Protein AF-A0A1J5N1M3-F1 (afdb_monomer)

Sequence (109 aa):
MVVKSVAFNAYQNAMDLRRRTVDSTVSQSLRKPQAPATSFQDTLKSSLVKVNDLQETKESMIKEFASGKTQNVHELMIAMQKAGMAMQMTGAVRSKIMTAYKEIMQMPF

Mean predicted aligned error: 12.75 Å

Radius of gyration: 31.06 Å; Cα contacts (8 Å, |Δi|>4): 24; chains: 1; bounding box: 80×61×56 Å

Nearest PDB structures (foldseek):
  3r84-assembly10_S  TM=7.207E-01  e=5.682E+00  Saccharomyces cerevisiae
  3r84-assembly13_A  TM=7.095E-01  e=6.099E+00  Saccharomyces cerevisiae
  3r84-assembly19_A  TM=7.095E-01  e=6.099E+00  Saccharomyces cerevisiae
  3r84-assembly16_O  TM=7.652E-01  e=8.694E+00  Saccharomyces cerevisiae

Secondary structure (DSSP, 8-state):
--THHHHHHHHHHHHHHHHHHHHHHHHHHTSPPPPPSS-HHHHHHHHHHHHHHHHHHHHHHHHHHHTTS---HHHHHHHHHHHHHHHHHHHHHHHHHHHHHHHHHHS--

Organism: NCBI:txid2125990

InterPro domains:
  IPR001624 Flagellar hook-basal body complex protein FliE [MF_00724] (6-109)
  IPR001624 Flagellar hook-basal body complex protein FliE [PF02049] (28-108)
  IPR001624 Flagellar hook-basal body complex protein FliE [PR01006] (39-55)
  IPR001624 Flagellar hook-basal body complex protein FliE [PR01006] (73-89)
  IPR001624 Flagellar hook-basal body complex protein FliE [PR01006] (94-107)
  IPR001624 Flagellar hook-basal body complex protein FliE [PTHR34653] (23-108)
  IPR001624 Flagellar hook-basal body complex protein FliE [TIGR00205] (16-107)

pLDDT: mean 83.66, std 12.72, range [48.81, 97.5]

Structure (mmCIF, N/CA/C/O backbone):
data_AF-A0A1J5N1M3-F1
#
_entry.id   AF-A0A1J5N1M3-F1
#
loop_
_atom_site.group_PDB
_atom_site.id
_atom_site.type_symbol
_atom_site.label_atom_id
_atom_site.label_alt_id
_atom_site.label_comp_id
_atom_site.label_asym_id
_atom_site.label_entity_id
_atom_site.label_seq_id
_atom_site.pdbx_PDB_ins_code
_atom_site.Cartn_x
_atom_site.Cartn_y
_atom_site.Cartn_z
_atom_site.occupancy
_atom_site.B_iso_or_equiv
_atom_site.auth_seq_id
_atom_site.auth_comp_id
_atom_site.auth_asym_id
_atom_site.auth_atom_id
_atom_site.pdbx_PDB_model_num
ATOM 1 N N . MET A 1 1 ? 60.063 -48.286 -25.457 1.00 48.81 1 MET A N 1
ATOM 2 C CA . MET A 1 1 ? 59.935 -46.812 -25.546 1.00 48.81 1 MET A CA 1
ATOM 3 C C . MET A 1 1 ? 58.455 -46.451 -25.776 1.00 48.81 1 MET A C 1
ATOM 5 O O . MET A 1 1 ? 58.060 -46.309 -26.918 1.00 48.81 1 MET A O 1
ATOM 9 N N . VAL A 1 2 ? 57.611 -46.382 -24.726 1.00 55.75 2 VAL A N 1
ATOM 10 C CA . VAL A 1 2 ? 56.127 -46.208 -24.851 1.00 55.75 2 VAL A CA 1
ATOM 11 C C . VAL A 1 2 ? 55.591 -44.973 -24.087 1.00 55.75 2 VAL A C 1
ATOM 13 O O . VAL A 1 2 ? 54.402 -44.701 -24.043 1.00 55.75 2 VAL A O 1
ATOM 16 N N . VAL A 1 3 ? 56.470 -44.145 -23.522 1.00 56.62 3 VAL A N 1
ATOM 17 C CA . VAL A 1 3 ? 56.085 -43.040 -22.617 1.00 56.62 3 VAL A CA 1
ATOM 18 C C . VAL A 1 3 ? 55.671 -41.725 -23.305 1.00 56.62 3 VAL A C 1
ATOM 20 O O . VAL A 1 3 ? 55.212 -40.812 -22.627 1.00 56.62 3 VAL A O 1
ATOM 23 N N . LYS A 1 4 ? 55.781 -41.598 -24.638 1.00 53.75 4 LYS A N 1
ATOM 24 C CA . LYS A 1 4 ? 55.502 -40.329 -25.352 1.00 53.75 4 LYS A CA 1
ATOM 25 C C . LYS A 1 4 ? 54.035 -40.111 -25.770 1.00 53.75 4 LYS A C 1
ATOM 27 O O . LYS A 1 4 ? 53.678 -38.979 -26.068 1.00 53.75 4 LYS A O 1
ATOM 32 N N . SER A 1 5 ? 53.176 -41.135 -25.765 1.00 60.66 5 SER A N 1
ATOM 33 C CA . SER A 1 5 ? 51.767 -41.009 -26.193 1.00 60.66 5 SER A CA 1
ATOM 34 C C . SER A 1 5 ? 50.808 -40.659 -25.050 1.00 60.66 5 SER A C 1
ATOM 36 O O . SER A 1 5 ? 49.873 -39.888 -25.243 1.00 60.66 5 SER A O 1
ATOM 38 N N . VAL A 1 6 ? 51.063 -41.160 -23.838 1.00 63.16 6 VAL A N 1
ATOM 39 C CA . VAL A 1 6 ? 50.194 -40.924 -22.670 1.00 63.16 6 VAL A CA 1
ATOM 40 C C . VAL A 1 6 ? 50.263 -39.467 -22.205 1.00 63.16 6 VAL A C 1
ATOM 42 O O . VAL A 1 6 ? 49.230 -38.867 -21.928 1.00 63.16 6 VAL A O 1
ATOM 45 N N . ALA A 1 7 ? 51.457 -38.866 -22.193 1.00 63.72 7 ALA A N 1
ATOM 46 C CA . ALA A 1 7 ? 51.635 -37.460 -21.822 1.00 63.72 7 ALA A CA 1
ATOM 47 C C . ALA A 1 7 ? 50.981 -36.497 -22.833 1.00 63.72 7 ALA A C 1
ATOM 49 O O . ALA A 1 7 ? 50.389 -35.494 -22.440 1.00 63.72 7 ALA A O 1
ATOM 50 N N . PHE A 1 8 ? 51.037 -36.823 -24.129 1.00 63.50 8 PHE A N 1
ATOM 51 C CA . PHE A 1 8 ? 50.420 -36.019 -25.187 1.00 63.50 8 PHE A CA 1
ATOM 52 C C . PHE A 1 8 ? 48.886 -36.108 -25.153 1.00 63.50 8 PHE A C 1
ATOM 54 O O . PHE A 1 8 ? 48.209 -35.086 -25.238 1.00 63.50 8 PHE A O 1
ATOM 61 N N . ASN A 1 9 ? 48.334 -37.301 -24.911 1.00 65.38 9 ASN A N 1
ATOM 62 C CA . ASN A 1 9 ? 46.890 -37.499 -24.759 1.00 65.38 9 ASN A CA 1
ATOM 63 C C . ASN A 1 9 ? 46.350 -36.880 -23.458 1.00 65.38 9 ASN A C 1
ATOM 65 O O . ASN A 1 9 ? 45.251 -36.331 -23.448 1.00 65.38 9 ASN A O 1
ATOM 69 N N . ALA A 1 10 ? 47.128 -36.910 -22.370 1.00 63.81 10 ALA A N 1
ATOM 70 C CA . ALA A 1 10 ? 46.774 -36.242 -21.117 1.00 63.81 10 ALA A CA 1
ATOM 71 C C . ALA A 1 10 ? 46.735 -34.712 -21.274 1.00 63.81 10 ALA A C 1
ATOM 73 O O . ALA A 1 10 ? 45.842 -34.064 -20.730 1.00 63.81 10 ALA A O 1
ATOM 74 N N . TYR A 1 11 ? 47.654 -34.139 -22.058 1.00 69.19 11 TYR A N 1
ATOM 75 C CA . TYR A 1 11 ? 47.671 -32.705 -22.348 1.00 69.19 11 TYR A CA 1
ATOM 76 C C . TYR A 1 11 ? 46.493 -32.267 -23.228 1.00 69.19 11 TYR A C 1
ATOM 78 O O . TYR A 1 11 ? 45.860 -31.252 -22.943 1.00 69.19 11 TYR A O 1
ATOM 86 N N . GLN A 1 12 ? 46.151 -33.052 -24.253 1.00 66.12 12 GLN A N 1
ATOM 87 C CA . GLN A 1 12 ? 44.978 -32.777 -25.091 1.00 66.12 12 GLN A CA 1
ATOM 88 C C . GLN A 1 12 ? 43.681 -32.823 -24.277 1.00 66.12 12 GLN A C 1
ATOM 90 O O . GLN A 1 12 ? 42.894 -31.879 -24.311 1.00 66.12 12 GLN A O 1
ATOM 95 N N . ASN A 1 13 ? 43.514 -33.854 -23.447 1.00 72.00 13 ASN A N 1
ATOM 96 C CA . ASN A 1 13 ? 42.315 -34.015 -22.627 1.00 72.00 13 ASN A CA 1
ATOM 97 C C . ASN A 1 13 ? 42.194 -32.911 -21.551 1.00 72.00 13 ASN A C 1
ATOM 99 O O . ASN A 1 13 ? 41.102 -32.414 -21.280 1.00 72.00 13 ASN A O 1
ATOM 103 N N . ALA A 1 14 ? 43.319 -32.456 -20.982 1.00 69.44 14 ALA A N 1
ATOM 104 C CA . ALA A 1 14 ? 43.342 -31.329 -20.045 1.00 69.44 14 ALA A CA 1
ATOM 105 C C . ALA A 1 14 ? 42.942 -29.993 -20.705 1.00 69.44 14 ALA A C 1
ATOM 107 O O . ALA A 1 14 ? 42.286 -29.160 -20.071 1.00 69.44 14 ALA A O 1
ATOM 108 N N . MET A 1 15 ? 43.293 -29.790 -21.979 1.00 69.06 15 MET A N 1
ATOM 109 C CA . MET A 1 15 ? 42.902 -28.596 -22.734 1.00 69.06 15 MET A CA 1
ATOM 110 C C . MET A 1 15 ? 41.429 -28.621 -23.157 1.00 69.06 15 MET A C 1
ATOM 112 O O . MET A 1 15 ? 40.762 -27.587 -23.072 1.00 69.06 15 MET A O 1
ATOM 116 N N . ASP A 1 16 ? 40.888 -29.785 -23.521 1.00 71.81 16 ASP A N 1
ATOM 117 C CA . ASP A 1 16 ? 39.460 -29.941 -23.822 1.00 71.81 16 ASP A CA 1
ATOM 118 C C . ASP A 1 16 ? 38.578 -29.742 -22.584 1.00 71.81 16 ASP A C 1
ATOM 120 O O . ASP A 1 16 ? 37.533 -29.088 -22.664 1.00 71.81 16 ASP A O 1
ATOM 124 N N . LEU A 1 17 ? 39.017 -30.227 -21.414 1.00 66.12 17 LEU A N 1
ATOM 125 C CA . LEU A 1 17 ? 38.334 -29.955 -20.146 1.00 66.12 17 LEU A CA 1
ATOM 126 C C . LEU A 1 17 ? 38.300 -28.455 -19.842 1.00 66.12 17 LEU A C 1
ATOM 128 O O . LEU A 1 17 ? 37.246 -27.927 -19.490 1.00 66.12 17 LEU A O 1
ATOM 132 N N . ARG A 1 18 ? 39.425 -27.753 -20.024 1.00 68.75 18 ARG A N 1
ATOM 133 C CA . ARG A 1 18 ? 39.499 -26.302 -19.803 1.00 68.75 18 ARG A CA 1
ATOM 134 C C . ARG A 1 18 ? 38.635 -25.521 -20.795 1.00 68.75 18 ARG A C 1
ATOM 136 O O . ARG A 1 18 ? 38.019 -24.528 -20.421 1.00 68.75 18 ARG A O 1
ATOM 143 N N . ARG A 1 19 ? 38.558 -25.960 -22.053 1.00 69.00 19 ARG A N 1
ATOM 144 C CA . ARG A 1 19 ? 37.700 -25.323 -23.059 1.00 69.00 19 ARG A CA 1
ATOM 145 C C . ARG A 1 19 ? 36.219 -25.483 -22.711 1.00 69.00 19 ARG A C 1
ATOM 147 O O . ARG A 1 19 ? 35.484 -24.507 -22.789 1.00 69.00 19 ARG A O 1
ATOM 154 N N . ARG A 1 20 ? 35.802 -26.664 -22.242 1.00 67.69 20 ARG A N 1
ATOM 155 C CA . ARG A 1 20 ? 34.422 -26.922 -21.791 1.00 67.69 20 ARG A CA 1
ATOM 156 C C . ARG A 1 20 ? 34.039 -26.120 -20.548 1.00 67.69 20 ARG A C 1
ATOM 158 O O . ARG A 1 20 ? 32.916 -25.632 -20.480 1.00 67.69 20 ARG A O 1
ATOM 165 N N . THR A 1 21 ? 34.949 -25.953 -19.586 1.00 69.81 21 THR A N 1
ATOM 166 C CA . THR A 1 21 ? 34.665 -25.178 -18.364 1.00 69.81 21 THR A CA 1
ATOM 167 C C . THR A 1 21 ? 34.614 -23.671 -18.612 1.00 69.81 21 THR A C 1
ATOM 169 O O . THR A 1 21 ? 33.815 -22.968 -17.991 1.00 69.81 21 THR A O 1
ATOM 172 N N . VAL A 1 22 ? 35.421 -23.153 -19.542 1.00 71.00 22 VAL A N 1
ATOM 173 C CA . VAL A 1 22 ? 35.329 -21.750 -19.977 1.00 71.00 22 VAL A CA 1
ATOM 174 C C . VAL A 1 22 ? 34.015 -21.511 -20.723 1.00 71.00 22 VAL A C 1
ATOM 176 O O . VAL A 1 22 ? 33.310 -20.554 -20.411 1.00 71.00 22 VAL A O 1
ATOM 179 N N . ASP A 1 23 ? 33.633 -22.414 -21.627 1.00 69.75 23 ASP A N 1
ATOM 180 C CA . ASP A 1 23 ? 32.395 -22.303 -22.407 1.00 69.75 23 ASP A CA 1
ATOM 181 C C . ASP A 1 23 ? 31.137 -22.402 -21.523 1.00 69.75 23 ASP A C 1
ATOM 183 O O . ASP A 1 23 ? 30.187 -21.636 -21.693 1.00 69.75 23 ASP A O 1
ATOM 187 N N . SER A 1 24 ? 31.152 -23.253 -20.487 1.00 70.06 24 SER A N 1
ATOM 188 C CA . SER A 1 24 ? 30.061 -23.328 -19.505 1.00 70.06 24 SER A CA 1
ATOM 189 C C . SER A 1 24 ? 29.964 -22.079 -18.626 1.00 70.06 24 SER A C 1
ATOM 191 O O . SER A 1 24 ? 28.862 -21.631 -18.314 1.00 70.06 24 SER A O 1
ATOM 193 N N . THR A 1 25 ? 31.102 -21.493 -18.244 1.00 72.50 25 THR A N 1
ATOM 194 C CA . THR A 1 25 ? 31.142 -20.284 -17.402 1.00 72.50 25 THR A CA 1
ATOM 195 C C . THR A 1 25 ? 30.650 -19.058 -18.173 1.00 72.50 25 THR A C 1
ATOM 197 O O . THR A 1 25 ? 29.860 -18.276 -17.646 1.00 72.50 25 THR A O 1
ATOM 200 N N . VAL A 1 26 ? 31.046 -18.927 -19.443 1.00 75.38 26 VAL A N 1
ATOM 201 C CA . VAL A 1 26 ? 30.569 -17.866 -20.345 1.00 75.38 26 VAL A CA 1
ATOM 202 C C . VAL A 1 26 ? 29.090 -18.066 -20.693 1.00 75.38 26 VAL A C 1
ATOM 204 O O . VAL A 1 26 ? 28.307 -17.122 -20.666 1.00 75.38 26 VAL A O 1
ATOM 207 N N . SER A 1 27 ? 28.654 -19.303 -20.932 1.00 72.62 27 SER A N 1
ATOM 208 C CA . SER A 1 27 ? 27.236 -19.598 -21.177 1.00 72.62 27 SER A CA 1
ATOM 209 C C . SER A 1 27 ? 26.351 -19.272 -19.971 1.00 72.62 27 SER A C 1
ATOM 211 O O . SER A 1 27 ? 25.203 -18.868 -20.139 1.00 72.62 27 SER A O 1
ATOM 213 N N . GLN A 1 28 ? 26.870 -19.424 -18.749 1.00 71.94 28 GLN A N 1
ATOM 214 C CA . GLN A 1 28 ? 26.145 -19.098 -17.523 1.00 71.94 28 GLN A CA 1
ATOM 215 C C . GLN A 1 28 ? 26.095 -17.589 -1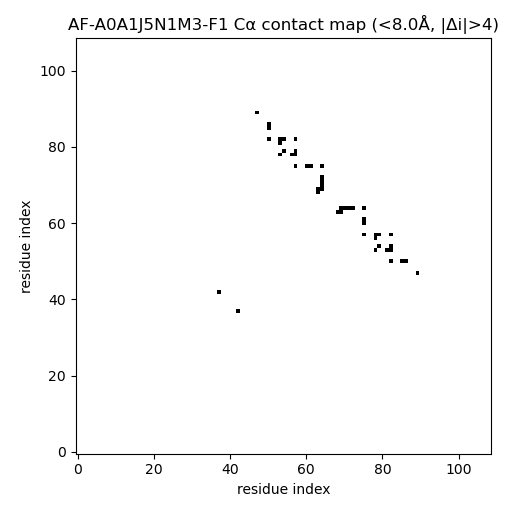7.244 1.00 71.94 28 GLN A C 1
ATOM 217 O O . GLN A 1 28 ? 25.076 -17.119 -16.743 1.00 71.94 28 GLN A O 1
ATOM 222 N N . SER A 1 29 ? 27.128 -16.820 -17.611 1.00 70.62 29 SER A N 1
ATOM 223 C CA . SER A 1 29 ? 27.117 -15.352 -17.497 1.00 70.62 29 SER A CA 1
ATOM 224 C C . SER A 1 29 ? 26.254 -14.662 -18.561 1.00 70.62 29 SER A C 1
ATOM 226 O O . SER A 1 29 ? 25.803 -13.540 -18.344 1.00 70.62 29 SER A O 1
ATOM 228 N N . LEU A 1 30 ? 25.965 -15.344 -19.674 1.00 73.69 30 LEU A N 1
ATOM 229 C CA . LEU A 1 30 ? 25.050 -14.883 -20.726 1.00 73.69 30 LEU A CA 1
ATOM 230 C C . LEU A 1 30 ? 23.589 -15.315 -20.509 1.00 73.69 30 LEU A C 1
ATOM 232 O O . LEU A 1 30 ? 22.712 -14.935 -21.291 1.00 73.69 30 LEU A O 1
ATOM 236 N N . ARG A 1 31 ? 23.288 -16.092 -19.457 1.00 76.88 31 ARG A N 1
ATOM 237 C CA . ARG A 1 31 ? 21.897 -16.400 -19.102 1.00 76.88 31 ARG A CA 1
ATOM 238 C C . ARG A 1 31 ? 21.201 -15.112 -18.681 1.00 76.88 31 ARG A C 1
ATOM 240 O O . ARG A 1 31 ? 21.557 -14.495 -17.681 1.00 76.88 31 ARG A O 1
ATOM 247 N N . LYS A 1 32 ? 20.188 -14.726 -19.460 1.00 75.31 32 LYS A N 1
ATOM 248 C CA . LYS A 1 32 ? 19.292 -13.604 -19.164 1.00 75.31 32 LYS A CA 1
ATOM 249 C C . LYS A 1 32 ? 18.819 -13.734 -17.706 1.00 75.31 32 LYS A C 1
ATOM 251 O O . LYS A 1 32 ? 18.378 -14.829 -17.346 1.00 75.31 32 LYS A O 1
ATOM 256 N N . PRO A 1 33 ? 18.920 -12.679 -16.874 1.00 72.75 33 PRO A N 1
ATOM 257 C CA . PRO A 1 33 ? 18.462 -12.739 -15.493 1.00 72.75 33 PRO A CA 1
ATOM 258 C C . PRO A 1 33 ? 17.037 -13.282 -15.463 1.00 72.75 33 PRO A C 1
ATOM 260 O O . PRO A 1 33 ? 16.183 -12.808 -16.219 1.00 72.75 33 PRO A O 1
ATOM 263 N N . GLN A 1 34 ? 16.803 -14.305 -14.639 1.00 74.06 34 GLN A N 1
ATOM 264 C CA . GLN A 1 34 ? 15.466 -14.840 -14.420 1.00 74.06 34 GLN A CA 1
ATOM 265 C C . GLN A 1 34 ? 14.556 -13.663 -14.059 1.00 74.06 34 GLN A C 1
ATOM 267 O O . GLN A 1 34 ? 14.890 -12.883 -13.163 1.00 74.06 34 GLN A O 1
ATOM 272 N N . ALA A 1 35 ? 13.448 -13.503 -14.787 1.00 69.94 35 ALA A N 1
ATOM 273 C CA . ALA A 1 35 ? 12.502 -12.436 -14.500 1.00 69.94 35 ALA A CA 1
ATOM 274 C C . ALA A 1 35 ? 12.092 -12.518 -13.017 1.00 69.94 35 ALA A C 1
ATOM 276 O O . ALA A 1 35 ? 11.863 -13.630 -12.524 1.00 69.94 35 ALA A O 1
ATOM 277 N N . PRO A 1 36 ? 12.041 -11.385 -12.293 1.00 73.00 36 PRO A N 1
ATOM 278 C CA . PRO A 1 36 ? 11.630 -11.387 -10.898 1.00 73.00 36 PRO A CA 1
ATOM 279 C C . PRO A 1 36 ? 10.275 -12.084 -10.763 1.00 73.00 36 PRO A C 1
ATOM 281 O O . PRO A 1 36 ? 9.382 -11.874 -11.582 1.00 73.00 36 PRO A O 1
ATOM 284 N N . ALA A 1 37 ? 10.139 -12.925 -9.734 1.00 73.06 37 ALA A N 1
ATOM 285 C CA . ALA A 1 37 ? 8.951 -13.755 -9.517 1.00 73.06 37 ALA A CA 1
ATOM 286 C C . ALA A 1 37 ? 7.649 -12.940 -9.385 1.00 73.06 37 ALA A C 1
ATOM 288 O O . ALA A 1 37 ? 6.566 -13.478 -9.592 1.00 73.06 37 ALA A O 1
ATOM 289 N N . THR A 1 38 ? 7.763 -11.645 -9.081 1.00 81.38 38 THR A N 1
ATOM 290 C CA . THR A 1 38 ? 6.646 -10.709 -8.970 1.00 81.38 38 THR A CA 1
ATOM 291 C C . THR A 1 38 ? 6.909 -9.510 -9.870 1.00 81.38 38 THR A C 1
ATOM 293 O O . THR A 1 38 ? 7.978 -8.896 -9.794 1.00 81.38 38 THR A O 1
ATOM 296 N N . SER A 1 39 ? 5.940 -9.159 -10.717 1.00 88.50 39 SER A N 1
ATOM 297 C CA . SER A 1 39 ? 6.062 -7.970 -11.555 1.00 88.50 39 SER A CA 1
ATOM 298 C C . SER A 1 39 ? 5.867 -6.698 -10.723 1.00 88.50 39 SER A C 1
ATOM 300 O O . SER A 1 39 ? 5.142 -6.683 -9.726 1.00 88.50 39 SER A O 1
ATOM 302 N N . PHE A 1 40 ? 6.475 -5.593 -11.161 1.00 86.12 40 PHE A N 1
ATOM 303 C CA . PHE A 1 40 ? 6.238 -4.279 -10.555 1.00 86.12 40 PHE A CA 1
ATOM 304 C C . PHE A 1 40 ? 4.744 -3.918 -10.533 1.00 86.12 40 PHE A C 1
ATOM 306 O O . PHE A 1 40 ? 4.256 -3.362 -9.551 1.00 86.12 40 PHE A O 1
ATOM 313 N N . GLN A 1 41 ? 4.008 -4.272 -11.593 1.00 89.56 41 GLN A N 1
ATOM 314 C CA . GLN A 1 41 ? 2.567 -4.050 -11.686 1.00 89.56 41 GLN A CA 1
ATOM 315 C C . GLN A 1 41 ? 1.807 -4.788 -10.576 1.00 89.56 41 GLN A C 1
ATOM 317 O O . GLN A 1 41 ? 0.919 -4.199 -9.958 1.00 89.56 41 GLN A O 1
ATOM 322 N N . ASP A 1 42 ? 2.174 -6.036 -10.284 1.00 91.94 42 ASP A N 1
ATOM 323 C CA . ASP A 1 42 ? 1.542 -6.820 -9.217 1.00 91.94 42 ASP A CA 1
ATOM 324 C C . ASP A 1 42 ? 1.836 -6.221 -7.841 1.00 91.94 42 ASP A C 1
ATOM 326 O O . ASP A 1 42 ? 0.930 -6.069 -7.018 1.00 91.94 42 ASP A O 1
ATOM 330 N N . THR A 1 43 ? 3.085 -5.808 -7.601 1.00 90.69 43 THR A N 1
ATOM 331 C CA . THR A 1 43 ? 3.467 -5.118 -6.362 1.00 90.69 43 THR A CA 1
ATOM 332 C C . THR A 1 43 ? 2.713 -3.802 -6.198 1.00 90.69 43 THR A C 1
ATOM 334 O O . THR A 1 43 ? 2.214 -3.516 -5.108 1.00 90.69 43 THR A O 1
ATOM 337 N N . LEU A 1 44 ? 2.583 -3.014 -7.268 1.00 91.44 44 LEU A N 1
ATOM 338 C CA . LEU A 1 44 ? 1.845 -1.755 -7.249 1.00 91.44 44 LEU A CA 1
ATOM 339 C C . LEU A 1 44 ? 0.359 -1.995 -6.961 1.00 91.44 44 LEU A C 1
ATOM 341 O O . LEU A 1 44 ? -0.208 -1.336 -6.092 1.00 91.44 44 LEU A O 1
ATOM 345 N N . LYS A 1 45 ? -0.259 -2.974 -7.630 1.00 93.19 45 LYS A N 1
ATOM 346 C CA . LYS A 1 45 ? -1.663 -3.342 -7.415 1.00 93.19 45 LYS A CA 1
ATOM 347 C C . LYS A 1 45 ? -1.912 -3.800 -5.978 1.00 93.19 45 LYS A C 1
ATOM 349 O O . LYS A 1 45 ? -2.839 -3.312 -5.340 1.00 93.19 45 LYS A O 1
ATOM 354 N N . SER A 1 46 ? -1.062 -4.682 -5.457 1.00 93.75 46 SER A N 1
ATOM 355 C CA . SER A 1 46 ? -1.124 -5.144 -4.065 1.00 93.75 46 SER A CA 1
ATOM 356 C C . SER A 1 46 ? -0.967 -3.987 -3.073 1.00 93.75 46 SER A C 1
ATOM 358 O O . SER A 1 46 ? -1.720 -3.873 -2.107 1.00 93.75 46 SER A O 1
ATOM 360 N N . SER A 1 47 ? -0.046 -3.063 -3.350 1.00 92.75 47 SER A N 1
ATOM 361 C CA . SER A 1 47 ? 0.172 -1.887 -2.502 1.00 92.75 47 SER A CA 1
ATOM 362 C C . SER A 1 47 ? -1.042 -0.954 -2.479 1.00 92.75 47 SER A C 1
ATOM 364 O O . SER A 1 47 ? -1.385 -0.440 -1.419 1.00 92.75 47 SER A O 1
ATOM 366 N N . LEU A 1 48 ? -1.724 -0.769 -3.616 1.00 95.44 48 LEU A N 1
ATOM 367 C CA . LEU A 1 48 ? -2.955 0.026 -3.693 1.00 95.44 48 LEU A CA 1
ATOM 368 C C . LEU A 1 48 ? -4.104 -0.601 -2.897 1.00 95.44 48 LEU A C 1
ATOM 370 O O . LEU A 1 48 ? -4.788 0.117 -2.171 1.00 95.44 48 LEU A O 1
ATOM 374 N N . VAL A 1 49 ? -4.281 -1.924 -2.987 1.00 96.75 49 VAL A N 1
ATOM 375 C CA . VAL A 1 49 ? -5.255 -2.654 -2.153 1.00 96.75 49 VAL A CA 1
ATOM 376 C C . VAL A 1 49 ? -4.939 -2.431 -0.677 1.00 96.75 49 VAL A C 1
ATOM 378 O O . VAL A 1 49 ? -5.802 -2.014 0.083 1.00 96.75 49 VAL A O 1
ATOM 381 N N . LYS A 1 50 ? -3.668 -2.561 -0.289 1.00 96.19 50 LYS A N 1
ATOM 382 C CA . LYS A 1 50 ? -3.244 -2.338 1.094 1.00 96.19 50 LYS A CA 1
ATOM 383 C C . LYS A 1 50 ? -3.517 -0.915 1.591 1.00 96.19 50 LYS A C 1
ATOM 385 O O . LYS A 1 50 ? -3.847 -0.732 2.759 1.00 96.19 50 LYS A O 1
ATOM 390 N N . VAL A 1 51 ? -3.374 0.104 0.740 1.00 96.44 51 VAL A N 1
ATOM 391 C CA . VAL A 1 51 ? -3.743 1.482 1.108 1.00 96.44 51 VAL A CA 1
ATOM 392 C C . VAL A 1 51 ? -5.252 1.608 1.316 1.00 96.44 51 VAL A C 1
ATOM 394 O O . VAL A 1 51 ? -5.660 2.270 2.269 1.00 96.44 51 VAL A O 1
ATOM 397 N N . ASN A 1 52 ? -6.068 0.957 0.483 1.00 96.69 52 ASN A N 1
ATOM 398 C CA . ASN A 1 52 ? -7.517 0.911 0.677 1.00 96.69 52 ASN A CA 1
ATOM 399 C C . ASN A 1 52 ? -7.885 0.253 2.015 1.00 96.69 52 ASN A C 1
ATOM 401 O O . ASN A 1 52 ? -8.611 0.850 2.806 1.00 96.69 52 ASN A O 1
ATOM 405 N N . ASP A 1 53 ? -7.288 -0.897 2.326 1.00 97.50 53 ASP A N 1
ATOM 406 C CA . ASP A 1 53 ? -7.532 -1.610 3.585 1.00 97.50 53 ASP A CA 1
ATOM 407 C C . ASP A 1 53 ? -7.180 -0.744 4.807 1.00 97.50 53 ASP A C 1
ATOM 409 O O . ASP A 1 53 ? -7.910 -0.714 5.800 1.00 97.50 53 ASP A O 1
ATOM 413 N N . LEU A 1 54 ? -6.074 0.011 4.741 1.00 96.62 54 LEU A N 1
ATOM 414 C CA . LEU A 1 54 ? -5.687 0.949 5.801 1.00 96.62 54 LEU A CA 1
ATOM 415 C C . LEU A 1 54 ? -6.711 2.079 5.976 1.00 96.62 54 LEU A C 1
ATOM 417 O O . LEU A 1 54 ? -6.955 2.510 7.106 1.00 96.62 54 LEU A O 1
ATOM 421 N N . GLN A 1 55 ? -7.304 2.562 4.884 1.00 96.38 55 GLN A N 1
ATOM 422 C CA . GLN A 1 55 ? -8.333 3.601 4.926 1.00 96.38 55 GLN A CA 1
ATOM 423 C C . GLN A 1 55 ? -9.640 3.072 5.522 1.00 96.38 55 GLN A C 1
ATOM 425 O O . GLN A 1 55 ? -10.185 3.716 6.417 1.00 96.38 55 GLN A O 1
ATOM 430 N N . GLU A 1 56 ? -10.089 1.888 5.106 1.00 97.19 56 GLU A N 1
ATOM 431 C CA . GLU A 1 56 ? -11.280 1.233 5.664 1.00 97.19 56 GLU A CA 1
ATOM 432 C C . GLU A 1 56 ? -11.108 0.935 7.156 1.00 97.19 56 GLU A C 1
ATOM 434 O O . GLU A 1 56 ? -11.980 1.242 7.970 1.00 97.19 56 GLU A O 1
ATOM 439 N N . THR A 1 57 ? -9.938 0.420 7.539 1.00 95.00 57 THR A N 1
ATOM 440 C CA . THR A 1 57 ? -9.595 0.135 8.938 1.00 95.00 57 THR A CA 1
ATOM 441 C C . THR A 1 57 ? -9.650 1.410 9.784 1.00 95.00 57 THR A C 1
ATOM 443 O O . THR A 1 57 ? -10.283 1.437 10.842 1.00 95.00 57 THR A O 1
ATOM 446 N N . LYS A 1 58 ? -9.049 2.505 9.294 1.00 94.69 58 LYS A N 1
ATOM 447 C CA . LYS A 1 58 ? -9.133 3.827 9.931 1.00 94.69 58 LYS A CA 1
ATOM 448 C C . LYS A 1 58 ? -10.590 4.276 10.083 1.00 94.69 58 LYS A C 1
ATOM 450 O O . LYS A 1 58 ? -10.968 4.734 11.156 1.00 94.69 58 LYS A O 1
ATOM 455 N N . GLU A 1 59 ? -11.409 4.156 9.043 1.00 94.88 59 GLU A N 1
ATOM 456 C CA . GLU A 1 59 ? -12.821 4.556 9.092 1.00 94.88 59 GLU A CA 1
ATOM 457 C C . GLU A 1 59 ? -13.648 3.729 10.081 1.00 94.88 59 GLU A C 1
ATOM 459 O O . GLU A 1 59 ? -14.484 4.300 10.787 1.00 94.88 59 GLU A O 1
ATOM 464 N N . SER A 1 60 ? -13.402 2.419 10.179 1.00 94.19 60 SER A N 1
ATOM 465 C CA . SER A 1 60 ? -14.049 1.567 11.185 1.00 94.19 60 SER A CA 1
ATOM 466 C C . SER A 1 60 ? -13.703 2.037 12.592 1.00 94.19 60 SER A C 1
ATOM 468 O O . SER A 1 60 ? -14.602 2.323 13.380 1.00 94.19 60 SER A O 1
ATOM 470 N N . MET A 1 61 ? -12.415 2.239 12.882 1.00 93.69 61 MET A N 1
ATOM 471 C CA . MET A 1 61 ? -11.985 2.706 14.203 1.00 93.69 61 MET A CA 1
ATOM 472 C C . MET A 1 61 ? -12.535 4.089 14.549 1.00 93.69 61 MET A C 1
ATOM 474 O O . MET A 1 61 ? -12.904 4.314 15.699 1.00 93.69 61 MET A O 1
ATOM 478 N N . ILE A 1 62 ? -12.655 5.004 13.578 1.00 93.00 62 ILE A N 1
ATOM 479 C CA . ILE A 1 62 ? -13.311 6.304 13.798 1.00 93.00 62 ILE A CA 1
ATOM 480 C C . ILE A 1 62 ? -14.766 6.096 14.227 1.00 93.00 62 ILE A C 1
ATOM 482 O O . ILE A 1 62 ? -15.209 6.704 15.201 1.00 93.00 62 ILE A O 1
ATOM 486 N N . LYS A 1 63 ? -15.516 5.244 13.516 1.00 92.88 63 LYS A N 1
ATOM 487 C CA . LYS A 1 63 ? -16.927 4.968 13.830 1.00 92.88 63 LYS A CA 1
ATOM 488 C C . LYS A 1 63 ? -17.075 4.319 15.198 1.00 92.88 63 LYS A C 1
ATOM 490 O O . LYS A 1 63 ? -17.935 4.721 15.979 1.00 92.88 63 LYS A O 1
ATOM 495 N N . GLU A 1 64 ? -16.243 3.331 15.499 1.00 91.62 64 GLU A N 1
ATOM 496 C CA . GLU A 1 64 ? -16.298 2.625 16.772 1.00 91.62 64 GLU A CA 1
ATOM 497 C C . GLU A 1 64 ? -15.928 3.549 17.941 1.00 91.62 64 GLU A C 1
ATOM 499 O O . GLU A 1 64 ? -16.633 3.551 18.954 1.00 91.62 64 GLU A O 1
ATOM 504 N N . PHE A 1 65 ? -14.914 4.404 17.767 1.00 92.19 65 PHE A N 1
ATOM 505 C CA . PHE A 1 65 ? -14.524 5.416 18.749 1.00 92.19 65 PHE A CA 1
ATOM 506 C C . PHE A 1 65 ? -15.628 6.458 18.967 1.00 92.19 65 PHE A C 1
ATOM 508 O O . PHE A 1 65 ? -16.026 6.711 20.102 1.00 92.19 65 PHE A O 1
ATOM 515 N N . ALA A 1 66 ? -16.199 7.004 17.888 1.00 89.44 66 ALA A N 1
ATOM 516 C CA . ALA A 1 66 ? -17.296 7.972 17.963 1.00 89.44 66 ALA A CA 1
ATOM 517 C C . ALA A 1 66 ? -18.570 7.381 18.593 1.00 89.44 66 ALA A C 1
ATOM 519 O O . ALA A 1 66 ? -19.311 8.086 19.273 1.00 89.44 66 ALA A O 1
ATOM 520 N N . SER A 1 67 ? -18.817 6.082 18.395 1.00 92.06 67 SER A N 1
ATOM 521 C CA . SER A 1 67 ? -19.939 5.366 19.016 1.00 92.06 67 SER A CA 1
ATOM 522 C C . SER A 1 67 ? -19.706 4.994 20.487 1.00 92.06 67 SER A C 1
ATOM 524 O O . SER A 1 67 ? -20.595 4.421 21.112 1.00 92.06 67 SER A O 1
ATOM 526 N N . GLY A 1 68 ? -18.516 5.268 21.034 1.00 86.19 68 GLY A N 1
ATOM 527 C CA . GLY A 1 68 ? -18.143 4.917 22.405 1.00 86.19 68 GLY A CA 1
ATOM 528 C C . GLY A 1 68 ? -17.859 3.428 22.632 1.00 86.19 68 GLY A C 1
ATOM 529 O O . GLY A 1 68 ? -17.624 3.029 23.770 1.00 86.19 68 GLY A O 1
ATOM 530 N N . LYS A 1 69 ? -17.852 2.600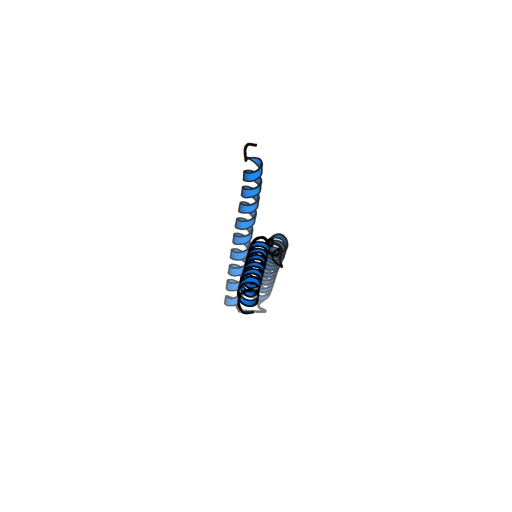 21.574 1.00 83.06 69 LYS A N 1
ATOM 531 C CA . LYS A 1 69 ? -17.549 1.157 21.652 1.00 83.06 69 LYS A CA 1
ATOM 532 C C . LYS A 1 69 ? -16.089 0.879 22.004 1.00 83.06 69 LYS A C 1
ATOM 534 O O . LYS A 1 69 ? -15.790 -0.141 22.614 1.00 83.06 69 LYS A 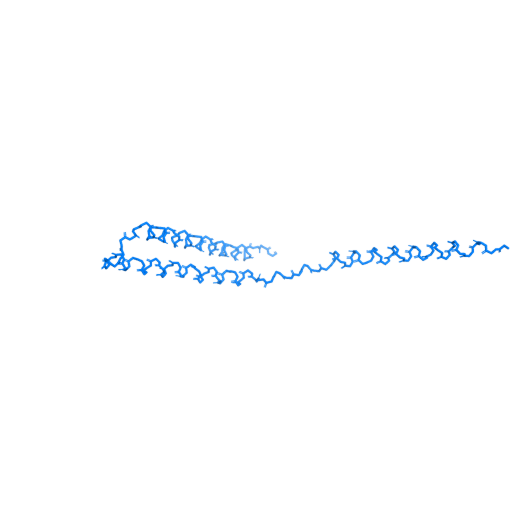O 1
ATOM 539 N N . THR A 1 70 ? -15.186 1.778 21.625 1.00 77.38 70 THR A N 1
ATOM 540 C CA . THR A 1 70 ? -13.757 1.720 21.954 1.00 77.38 70 THR A CA 1
ATOM 541 C C . THR A 1 70 ? -13.293 3.097 22.394 1.00 77.38 70 THR A C 1
ATOM 543 O O . THR A 1 70 ? -13.671 4.109 21.814 1.00 77.38 70 THR A O 1
ATOM 546 N N . GLN A 1 71 ? -12.461 3.130 23.433 1.00 81.06 71 GLN A N 1
ATOM 547 C CA . GLN A 1 71 ? -11.793 4.344 23.903 1.00 81.06 71 GLN A CA 1
ATOM 548 C C . GLN A 1 71 ? -10.305 4.359 23.529 1.00 81.06 71 GLN A C 1
ATOM 550 O O . GLN A 1 71 ? -9.547 5.196 24.019 1.00 81.06 71 GLN A O 1
ATOM 555 N N . ASN A 1 72 ? -9.863 3.439 22.663 1.00 84.12 72 ASN A N 1
ATOM 556 C CA . ASN A 1 72 ? -8.459 3.325 22.288 1.00 84.12 72 ASN A CA 1
ATOM 557 C C . ASN A 1 72 ? -8.072 4.394 21.252 1.00 84.12 72 ASN A C 1
ATOM 559 O O . ASN A 1 72 ? -7.897 4.133 20.062 1.00 84.12 72 ASN A O 1
ATOM 563 N N . VAL A 1 73 ? -7.929 5.629 21.733 1.00 88.69 73 VAL A N 1
ATOM 564 C CA . VAL A 1 73 ? -7.504 6.778 20.926 1.00 88.69 73 VAL A CA 1
ATOM 565 C C . VAL A 1 73 ? -6.099 6.586 20.346 1.00 88.69 73 VAL A C 1
ATOM 567 O O . VAL A 1 73 ? -5.797 7.107 19.276 1.00 88.69 73 VAL A O 1
ATOM 570 N N . HIS A 1 74 ? -5.234 5.821 21.021 1.00 92.44 74 HIS A N 1
ATOM 571 C CA . HIS A 1 74 ? -3.860 5.600 20.580 1.00 92.44 74 HIS A CA 1
ATOM 572 C C . HIS A 1 74 ? -3.805 4.770 19.294 1.00 92.44 74 HIS A C 1
ATOM 574 O O . HIS A 1 74 ? -3.166 5.178 18.323 1.00 92.44 74 HIS A O 1
ATOM 580 N N . GLU A 1 75 ? -4.528 3.649 19.250 1.00 91.62 75 GLU A N 1
ATOM 581 C CA . GLU A 1 75 ? -4.631 2.822 18.043 1.00 91.62 75 GLU A CA 1
ATOM 582 C C . GLU A 1 75 ? -5.294 3.572 16.889 1.00 91.62 75 GLU A C 1
ATOM 584 O O . GLU A 1 75 ? -4.801 3.510 15.758 1.00 91.62 75 GLU A O 1
ATOM 589 N N . LEU A 1 76 ? -6.337 4.357 17.179 1.00 92.50 76 LEU A N 1
ATOM 590 C CA . LEU A 1 76 ? -6.976 5.218 16.188 1.00 92.50 76 LEU A CA 1
ATOM 591 C C . LEU A 1 76 ? -5.975 6.215 15.583 1.00 92.50 76 LEU A C 1
ATOM 593 O O . LEU A 1 76 ? -5.868 6.314 14.360 1.00 92.50 76 LEU A O 1
ATOM 597 N N . MET A 1 77 ? -5.200 6.916 16.417 1.00 93.81 77 MET A N 1
ATOM 598 C CA . MET A 1 77 ? -4.182 7.857 15.939 1.00 93.81 77 MET A CA 1
ATOM 599 C C . MET A 1 77 ? -3.120 7.165 15.079 1.00 93.81 77 MET A C 1
ATOM 601 O O . MET A 1 77 ? -2.782 7.671 14.006 1.00 93.81 77 MET A O 1
ATOM 605 N N . ILE A 1 78 ? -2.634 5.991 15.497 1.00 95.06 78 ILE A N 1
ATOM 606 C CA . ILE A 1 78 ? -1.666 5.207 14.717 1.00 95.06 78 ILE A CA 1
ATOM 607 C C . ILE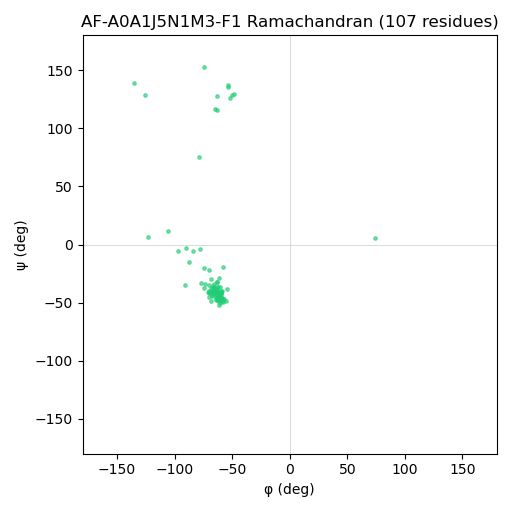 A 1 78 ? -2.252 4.835 13.354 1.00 95.06 78 ILE A C 1
ATOM 609 O O . ILE A 1 78 ? -1.576 4.954 12.330 1.00 95.06 78 ILE A O 1
ATOM 613 N N . ALA A 1 79 ? -3.501 4.380 13.316 1.00 94.81 79 ALA A N 1
ATOM 614 C CA . ALA A 1 79 ? -4.149 3.992 12.075 1.00 94.81 79 ALA A CA 1
ATOM 615 C C . ALA A 1 79 ? -4.373 5.180 11.136 1.00 94.81 79 ALA A C 1
ATOM 617 O O . ALA A 1 79 ? -4.106 5.074 9.938 1.00 94.81 79 ALA A O 1
ATOM 618 N N . MET A 1 80 ? -4.784 6.329 11.679 1.00 95.25 80 MET A N 1
ATOM 619 C CA . MET A 1 80 ? -4.910 7.576 10.924 1.00 95.25 80 MET A CA 1
ATOM 620 C C . MET A 1 80 ? -3.571 8.007 10.319 1.00 95.25 80 MET A C 1
ATOM 622 O O . MET A 1 80 ? -3.518 8.334 9.133 1.00 95.25 80 MET A O 1
ATOM 626 N N . GLN A 1 81 ? -2.486 7.956 11.098 1.00 96.19 81 GLN A N 1
ATOM 627 C CA . GLN A 1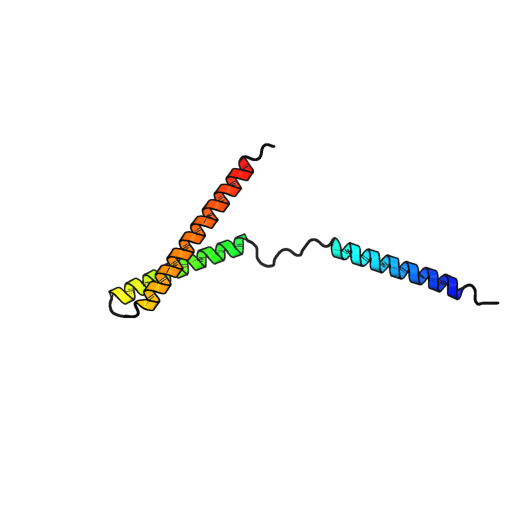 81 ? -1.141 8.278 10.615 1.00 96.19 81 GLN A CA 1
ATOM 628 C C . GLN A 1 81 ? -0.681 7.304 9.527 1.00 96.19 81 GLN A C 1
ATOM 630 O O . GLN A 1 81 ? -0.229 7.742 8.470 1.00 96.19 81 GLN A O 1
ATOM 635 N N . LYS A 1 82 ? -0.850 5.993 9.741 1.00 95.62 82 LYS A N 1
ATOM 636 C CA . LYS A 1 82 ? -0.498 4.961 8.753 1.00 95.62 82 LYS A CA 1
ATOM 637 C C . LYS A 1 82 ? -1.241 5.163 7.437 1.00 95.62 82 LYS A C 1
ATOM 639 O O . LYS A 1 82 ? -0.610 5.176 6.383 1.00 95.62 82 LYS A O 1
ATOM 644 N N . ALA A 1 83 ? -2.559 5.344 7.493 1.00 96.38 83 ALA A N 1
ATOM 645 C CA . ALA A 1 83 ? -3.379 5.544 6.305 1.00 96.38 83 ALA A CA 1
ATOM 646 C C . ALA A 1 83 ? -3.022 6.856 5.581 1.00 96.38 83 ALA A C 1
ATOM 648 O O . ALA A 1 83 ? -2.894 6.871 4.356 1.00 96.38 83 ALA A O 1
ATOM 649 N N . GLY A 1 84 ? -2.780 7.939 6.331 1.00 96.06 84 GLY A N 1
ATOM 650 C CA . GLY A 1 84 ? -2.340 9.223 5.782 1.00 96.06 84 GLY A CA 1
ATOM 651 C C . GLY A 1 84 ? -0.994 9.125 5.060 1.00 96.06 84 GLY A C 1
ATOM 652 O O . GLY A 1 84 ? -0.900 9.487 3.886 1.00 96.06 84 GLY A O 1
ATOM 653 N N . MET A 1 85 ? 0.024 8.565 5.720 1.00 96.44 85 MET A N 1
ATOM 654 C CA . MET A 1 85 ? 1.353 8.375 5.127 1.00 96.44 85 MET A CA 1
ATOM 655 C C . MET A 1 85 ? 1.302 7.457 3.900 1.00 96.44 85 MET A C 1
ATOM 657 O O . MET A 1 85 ? 1.887 7.780 2.866 1.00 96.44 85 MET A O 1
ATOM 661 N N . ALA A 1 86 ? 0.560 6.347 3.971 1.00 96.06 86 ALA A N 1
ATOM 662 C CA . ALA A 1 86 ? 0.389 5.432 2.843 1.00 96.06 86 ALA A CA 1
ATOM 663 C C . ALA A 1 86 ? -0.250 6.127 1.627 1.00 96.06 86 ALA A C 1
ATOM 665 O O . ALA A 1 86 ? 0.184 5.927 0.486 1.00 96.06 86 ALA A O 1
ATOM 666 N N . MET A 1 87 ? -1.235 6.998 1.857 1.00 95.75 87 MET A N 1
ATOM 667 C CA . MET A 1 87 ? -1.879 7.759 0.788 1.00 95.75 87 MET A CA 1
ATOM 668 C C . MET A 1 87 ? -0.949 8.823 0.190 1.00 95.75 87 MET A C 1
ATOM 670 O O . MET A 1 87 ? -0.892 8.974 -1.032 1.00 95.75 87 MET A O 1
ATOM 674 N N . GLN A 1 88 ? -0.160 9.513 1.021 1.00 96.00 88 GLN A N 1
ATOM 675 C CA . GLN A 1 88 ? 0.863 10.455 0.551 1.00 96.00 88 GLN A CA 1
ATOM 676 C C . GLN A 1 88 ? 1.908 9.759 -0.328 1.00 96.00 88 GLN A C 1
ATOM 678 O O . GLN A 1 88 ? 2.226 10.242 -1.416 1.00 96.00 88 GLN A O 1
ATOM 683 N N . MET A 1 89 ? 2.399 8.594 0.105 1.00 95.25 89 MET A N 1
ATOM 684 C CA . MET A 1 89 ? 3.333 7.785 -0.681 1.00 95.25 89 MET A CA 1
ATOM 685 C C . MET A 1 89 ? 2.716 7.347 -2.012 1.00 95.25 89 MET A C 1
ATOM 687 O O . MET A 1 89 ? 3.359 7.459 -3.054 1.00 95.25 89 MET A O 1
ATOM 691 N N . THR A 1 90 ? 1.452 6.919 -2.004 1.00 94.75 90 THR A N 1
ATOM 692 C CA . THR A 1 90 ? 0.718 6.554 -3.227 1.00 94.75 90 THR A CA 1
ATOM 693 C C . THR A 1 90 ? 0.629 7.731 -4.200 1.00 94.75 90 THR A C 1
ATOM 695 O O . THR A 1 90 ? 0.874 7.569 -5.397 1.00 94.75 90 THR A O 1
ATOM 698 N N . GLY A 1 91 ? 0.348 8.935 -3.693 1.00 95.31 91 GLY A N 1
ATOM 699 C CA . GLY A 1 91 ? 0.365 10.164 -4.485 1.00 95.31 91 GLY A CA 1
ATOM 700 C C . GLY A 1 91 ? 1.738 10.450 -5.097 1.00 95.31 91 GLY A C 1
ATOM 701 O O . GLY A 1 91 ? 1.827 10.745 -6.288 1.00 95.31 91 GLY A O 1
ATOM 702 N N . ALA A 1 92 ? 2.815 10.296 -4.323 1.00 94.69 92 ALA A N 1
ATOM 703 C CA . ALA A 1 92 ? 4.179 10.480 -4.816 1.00 94.69 92 ALA A CA 1
ATOM 704 C C . ALA A 1 92 ? 4.525 9.493 -5.945 1.00 94.69 92 ALA A C 1
ATOM 706 O O . ALA A 1 92 ? 5.054 9.904 -6.979 1.00 94.69 92 ALA A O 1
ATOM 707 N N . VAL A 1 93 ? 4.169 8.213 -5.789 1.00 93.56 93 VAL A N 1
ATOM 70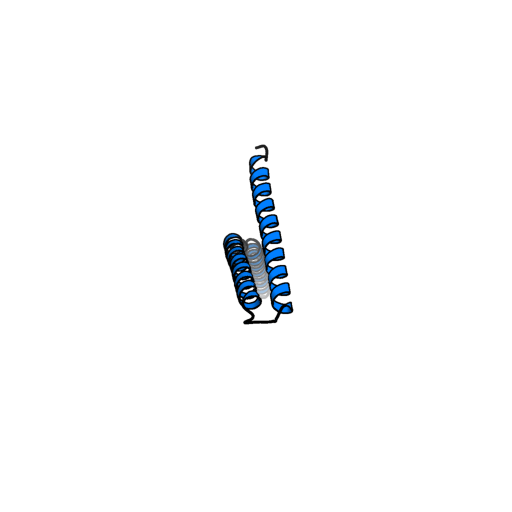8 C CA . VAL A 1 93 ? 4.371 7.185 -6.824 1.00 93.56 93 VAL A CA 1
ATOM 709 C C . VAL A 1 93 ? 3.559 7.508 -8.079 1.00 93.56 93 VAL A C 1
ATOM 711 O O . VAL A 1 93 ? 4.113 7.505 -9.177 1.00 93.56 93 VAL A O 1
ATOM 714 N N . ARG A 1 94 ? 2.275 7.865 -7.933 1.00 92.75 94 ARG A N 1
ATOM 715 C CA . ARG A 1 94 ? 1.416 8.281 -9.055 1.00 92.75 94 ARG A CA 1
ATOM 716 C C . ARG A 1 94 ? 2.031 9.445 -9.830 1.00 92.75 94 ARG A C 1
ATOM 718 O O . ARG A 1 94 ? 2.100 9.393 -11.057 1.00 92.75 94 ARG A O 1
ATOM 725 N N . SER A 1 95 ? 2.480 10.478 -9.123 1.00 95.38 95 SER A N 1
ATOM 726 C CA . SER A 1 95 ? 3.123 11.640 -9.738 1.00 95.38 95 SER A CA 1
ATOM 727 C C . SER A 1 95 ? 4.392 11.243 -10.487 1.00 95.38 95 SER A C 1
ATOM 729 O O . SER A 1 95 ? 4.570 11.656 -11.627 1.00 95.38 95 SER A O 1
ATOM 731 N N . LYS A 1 96 ? 5.237 10.385 -9.901 1.00 94.44 96 LYS A N 1
ATOM 732 C CA . LYS A 1 96 ? 6.459 9.898 -10.559 1.00 94.44 96 LYS A CA 1
ATOM 733 C C . LYS A 1 96 ? 6.172 9.088 -11.820 1.00 94.44 96 LYS A C 1
ATOM 735 O O . LYS A 1 96 ? 6.862 9.286 -12.813 1.00 94.44 96 LYS A O 1
ATOM 740 N N . ILE A 1 97 ? 5.140 8.245 -11.815 1.00 91.19 97 ILE A N 1
ATOM 741 C CA . ILE A 1 97 ? 4.709 7.508 -13.014 1.00 91.19 97 ILE A CA 1
ATOM 742 C C . ILE A 1 97 ? 4.244 8.482 -14.105 1.00 91.19 97 ILE A C 1
ATOM 744 O O . ILE A 1 97 ? 4.633 8.336 -15.262 1.00 91.19 97 ILE A 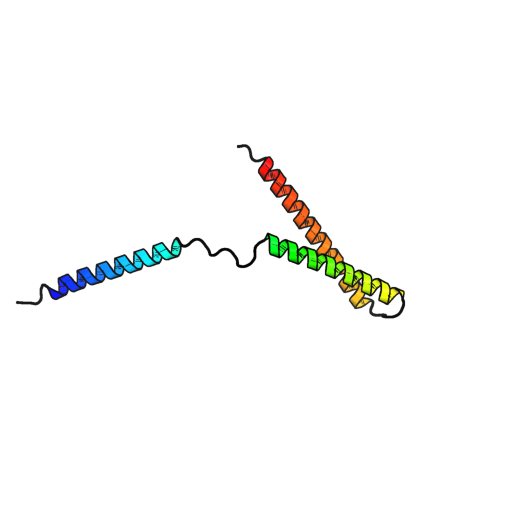O 1
ATOM 748 N N . MET A 1 98 ? 3.460 9.502 -13.744 1.00 93.50 98 MET A N 1
ATOM 749 C CA . MET A 1 98 ? 3.006 10.525 -14.693 1.00 93.50 98 MET A CA 1
ATOM 750 C C . MET A 1 98 ? 4.181 11.315 -15.287 1.00 93.50 98 MET A C 1
ATOM 752 O O . MET A 1 98 ? 4.208 11.578 -16.488 1.00 93.50 98 MET A O 1
ATOM 756 N N . THR A 1 99 ? 5.169 11.668 -14.460 1.00 94.06 99 THR A N 1
ATOM 757 C CA . THR A 1 99 ? 6.402 12.320 -14.915 1.00 94.06 99 THR A CA 1
ATOM 758 C C . THR A 1 99 ? 7.188 11.422 -15.864 1.00 94.06 99 THR A C 1
ATOM 760 O O . THR A 1 99 ? 7.524 11.875 -16.949 1.00 94.06 99 THR A O 1
ATOM 763 N N . ALA A 1 100 ? 7.414 10.153 -15.515 1.00 92.00 100 ALA A N 1
ATOM 764 C CA . ALA A 1 100 ? 8.142 9.213 -16.368 1.00 92.00 100 ALA A CA 1
ATOM 765 C C . ALA A 1 100 ? 7.449 9.009 -17.726 1.00 92.00 100 ALA A C 1
ATOM 767 O O . ALA A 1 100 ? 8.101 9.001 -18.766 1.00 92.00 100 ALA A O 1
ATOM 768 N N . TYR A 1 101 ? 6.114 8.917 -17.733 1.00 91.69 101 TYR A N 1
ATOM 769 C CA . TYR A 1 101 ? 5.342 8.870 -18.974 1.00 91.69 101 TYR A CA 1
ATOM 770 C C . TYR A 1 101 ? 5.559 10.130 -19.824 1.00 91.69 101 TYR A C 1
ATOM 772 O O . TYR A 1 101 ? 5.812 10.040 -21.025 1.00 91.69 101 TYR A O 1
ATOM 780 N N . LYS A 1 102 ? 5.510 11.312 -19.199 1.00 91.88 102 LYS A N 1
ATOM 781 C CA . LYS A 1 102 ? 5.762 12.586 -19.880 1.00 91.88 102 LYS A CA 1
ATOM 782 C C . LYS A 1 102 ? 7.193 12.683 -20.420 1.00 91.88 102 LYS A C 1
ATOM 784 O O . LY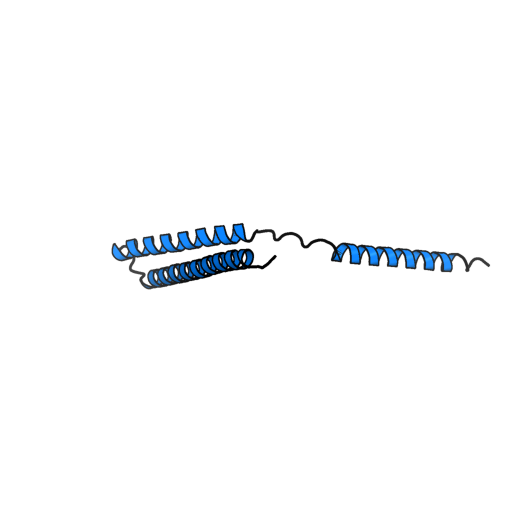S A 1 102 ? 7.366 13.168 -21.531 1.00 91.88 102 LYS A O 1
ATOM 789 N N . GLU A 1 103 ? 8.192 12.223 -19.673 1.00 90.56 103 GLU A N 1
ATOM 790 C CA . GLU A 1 103 ? 9.599 12.209 -20.096 1.00 90.56 103 GLU A CA 1
ATOM 791 C C . GLU A 1 103 ? 9.814 11.321 -21.327 1.00 90.56 103 GLU A C 1
ATOM 793 O O . GLU A 1 103 ? 10.464 11.755 -22.273 1.00 90.56 103 GLU A O 1
ATOM 798 N N . ILE A 1 104 ? 9.204 10.130 -21.371 1.00 88.75 104 ILE A N 1
ATOM 799 C CA . ILE A 1 104 ? 9.260 9.244 -22.548 1.00 88.75 104 ILE A CA 1
ATOM 800 C C . ILE A 1 104 ? 8.673 9.935 -23.785 1.00 88.75 104 ILE A C 1
ATOM 802 O O . ILE A 1 104 ? 9.249 9.853 -24.864 1.00 88.75 104 ILE A O 1
ATOM 806 N N . MET A 1 105 ? 7.559 10.656 -23.629 1.00 89.56 105 MET A N 1
ATOM 807 C CA . MET A 1 105 ? 6.923 11.398 -24.727 1.00 89.56 105 MET A CA 1
ATOM 808 C C . MET A 1 105 ? 7.732 12.620 -25.185 1.00 89.56 105 MET A C 1
ATOM 810 O O . MET A 1 105 ? 7.521 13.112 -26.289 1.00 89.56 105 MET A O 1
ATOM 814 N N . GLN A 1 106 ? 8.607 13.145 -24.326 1.00 85.75 106 GLN A N 1
ATOM 815 C CA . GLN A 1 106 ? 9.441 14.318 -24.601 1.00 85.75 106 GLN A CA 1
ATOM 816 C C . GLN A 1 106 ? 10.850 13.961 -25.064 1.00 85.75 106 GLN A C 1
ATOM 818 O O . GLN A 1 106 ? 11.604 14.869 -25.412 1.00 85.75 106 GLN A O 1
ATOM 823 N N . MET A 1 107 ? 11.213 12.677 -25.067 1.00 85.25 107 MET A N 1
ATOM 824 C CA . MET A 1 107 ? 12.484 12.238 -25.621 1.00 85.25 107 MET A CA 1
ATOM 825 C C . MET A 1 107 ? 12.480 12.559 -27.125 1.00 85.25 107 MET A C 1
ATOM 827 O O . MET A 1 107 ? 11.626 12.034 -27.843 1.00 85.25 107 MET A O 1
ATOM 831 N N . PRO A 1 108 ? 13.36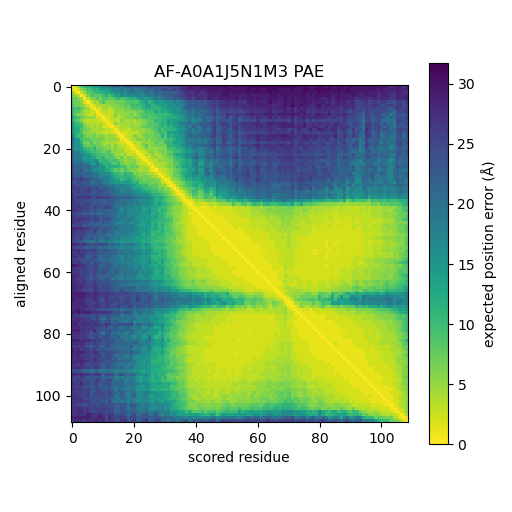7 13.450 -27.611 1.00 72.00 108 PRO A N 1
ATOM 832 C CA . PRO A 1 108 ? 13.497 13.670 -29.041 1.00 72.00 108 PRO A CA 1
ATOM 833 C C . PRO A 1 108 ? 13.979 12.361 -29.673 1.00 72.00 108 PRO A C 1
ATOM 835 O O . PRO A 1 108 ? 14.941 11.762 -29.189 1.00 72.00 108 PRO A O 1
ATOM 838 N N . PHE A 1 109 ? 13.263 11.906 -30.700 1.00 63.41 109 PHE A N 1
ATOM 839 C CA . PHE A 1 109 ? 13.700 10.805 -31.556 1.00 63.41 109 PHE A CA 1
ATOM 840 C C . PHE A 1 109 ? 14.917 11.221 -32.384 1.00 63.41 109 PHE A C 1
ATOM 842 O O . PHE A 1 109 ? 14.956 12.403 -32.806 1.00 63.41 109 PHE A O 1
#

Foldseek 3Di:
DPPPPVVVVVVVVVVVVVVVVVVVVVVVVPPDPDPPPDDPVRVLVVLVVVLVVLVVVLVVVVVCCVVVVDVPVVVNVVSVVVSVVSVVVNVVVVVVVVVVVVVVVPPDD

Solvent-accessible surface area (backbone atoms only — not comparable to full-atom values): 6218 Å² total; per-residue (Å²): 143,77,74,73,59,60,60,54,52,51,51,52,52,53,50,53,51,52,52,52,54,50,51,52,51,53,54,58,72,66,52,74,78,77,75,69,97,65,51,69,68,56,54,51,54,54,50,52,51,52,42,50,53,35,44,53,51,31,52,50,44,52,51,37,39,76,69,64,78,39,84,62,59,64,60,43,50,53,35,46,50,51,29,50,53,47,48,54,53,50,51,52,52,54,51,49,53,54,48,52,54,50,50,64,74,64,55,82,128